Protein AF-W5Z4Q9-F1 (afdb_monomer_lite)

Foldseek 3Di:
DDPPPCDPVLVQQLAFQKKKWKAALVQLVVLVVVQVVCQPPFKDKAFTAIFGATPPDGDTAGWIWIDGNQWIWIFGDDQSVPDTRIDDTDGSVVVVVVCVPPHRIDMDMDHPDVVSVVVVVVVVPPDPDPD

pLDDT: mean 77.0, std 16.02, range [27.11, 91.81]

Organism: NCBI:txid1420917

Radius of gyration: 16.54 Å; chains: 1; bounding box: 31×56×44 Å

Structure (mmCIF, N/CA/C/O backbone):
data_AF-W5Z4Q9-F1
#
_entry.id   AF-W5Z4Q9-F1
#
loop_
_atom_site.group_PDB
_atom_site.id
_atom_site.type_symbol
_atom_site.label_atom_id
_atom_site.label_alt_id
_atom_site.label_comp_id
_atom_site.label_asym_id
_atom_site.label_entity_id
_atom_site.label_seq_id
_atom_site.pdbx_PDB_ins_code
_atom_site.Cartn_x
_atom_site.Cartn_y
_atom_site.Cartn_z
_atom_site.occupancy
_atom_site.B_iso_or_equiv
_atom_site.auth_seq_id
_atom_site.auth_comp_id
_atom_site.auth_asym_id
_atom_site.auth_atom_id
_atom_site.pdbx_PDB_model_num
ATOM 1 N N . MET A 1 1 ? 19.027 15.301 -29.721 1.00 27.91 1 MET A N 1
ATOM 2 C CA . MET A 1 1 ? 17.732 14.866 -29.158 1.00 27.91 1 MET A CA 1
ATOM 3 C C . MET A 1 1 ? 17.892 13.414 -28.726 1.00 27.91 1 MET A C 1
ATOM 5 O O . MET A 1 1 ? 17.773 12.526 -29.556 1.00 27.91 1 MET A O 1
ATOM 9 N N . ASN A 1 2 ? 18.290 13.173 -27.474 1.00 27.11 2 ASN A N 1
ATOM 10 C CA . ASN A 1 2 ? 18.526 11.814 -26.981 1.00 27.11 2 ASN A CA 1
ATOM 11 C C . ASN A 1 2 ? 17.186 11.210 -26.562 1.00 27.11 2 ASN A C 1
ATOM 13 O O . ASN A 1 2 ? 16.666 11.519 -25.491 1.00 27.11 2 ASN A O 1
ATOM 17 N N . LEU A 1 3 ? 16.614 10.372 -27.427 1.00 32.41 3 LEU A N 1
ATOM 18 C CA . LEU A 1 3 ? 15.558 9.443 -27.044 1.00 32.41 3 LEU A CA 1
ATOM 19 C C . LEU A 1 3 ? 16.185 8.408 -26.108 1.00 32.41 3 LEU A C 1
ATOM 21 O O . LEU A 1 3 ? 16.717 7.393 -26.547 1.00 32.41 3 LEU A O 1
ATOM 25 N N . ILE A 1 4 ? 16.157 8.692 -24.806 1.00 37.34 4 ILE A N 1
ATOM 26 C CA . ILE A 1 4 ? 16.410 7.677 -23.786 1.00 37.34 4 ILE A CA 1
ATOM 27 C C . ILE A 1 4 ? 15.224 6.711 -23.864 1.00 37.34 4 ILE A C 1
ATOM 29 O O . ILE A 1 4 ? 14.171 6.943 -23.265 1.00 37.34 4 ILE A O 1
ATOM 33 N N . LEU A 1 5 ? 15.368 5.656 -24.669 1.00 37.09 5 LEU A N 1
ATOM 34 C CA . LEU A 1 5 ? 14.528 4.474 -24.556 1.00 37.09 5 LEU A CA 1
ATOM 35 C C . LEU A 1 5 ? 14.740 3.936 -23.143 1.00 37.09 5 LEU A C 1
ATOM 37 O O . LEU A 1 5 ? 15.839 3.504 -22.802 1.00 37.09 5 LEU A O 1
ATOM 41 N N . LEU A 1 6 ? 13.694 3.997 -22.320 1.00 42.44 6 LEU A N 1
ATOM 42 C CA . LEU A 1 6 ? 13.675 3.293 -21.042 1.00 42.44 6 LEU A CA 1
ATOM 43 C C . LEU A 1 6 ? 14.028 1.843 -21.336 1.00 42.44 6 LEU A C 1
ATOM 45 O O 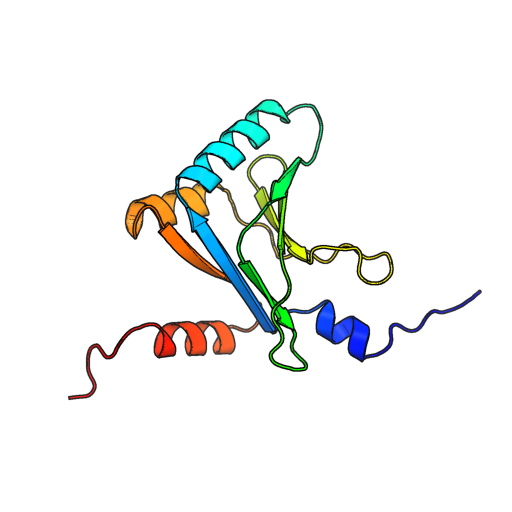. LEU A 1 6 ? 13.348 1.194 -22.138 1.00 42.44 6 LEU A O 1
ATOM 49 N N . THR A 1 7 ? 15.101 1.347 -20.729 1.00 47.97 7 THR A N 1
ATOM 50 C CA . THR A 1 7 ? 15.419 -0.063 -20.889 1.00 47.97 7 THR A CA 1
ATOM 51 C C . THR A 1 7 ? 14.268 -0.864 -20.284 1.00 47.97 7 THR A C 1
ATOM 53 O O . THR A 1 7 ? 13.659 -0.447 -19.300 1.00 47.97 7 THR A O 1
ATOM 56 N N . ILE A 1 8 ? 13.909 -1.996 -20.890 1.00 50.72 8 ILE A N 1
ATOM 57 C CA . ILE A 1 8 ? 12.757 -2.820 -20.473 1.00 50.72 8 ILE A CA 1
ATOM 58 C C . ILE A 1 8 ? 12.803 -3.124 -18.958 1.00 50.72 8 ILE A C 1
ATOM 60 O O . ILE A 1 8 ? 11.773 -3.077 -18.291 1.00 50.72 8 ILE A O 1
ATOM 64 N N . LYS A 1 9 ? 14.010 -3.267 -18.392 1.00 50.94 9 LYS A N 1
ATOM 65 C CA . LYS A 1 9 ? 14.249 -3.415 -16.948 1.00 50.94 9 LYS A CA 1
ATOM 66 C C . LYS A 1 9 ? 13.746 -2.228 -16.112 1.00 50.94 9 LYS A C 1
ATOM 68 O O . LYS A 1 9 ? 13.130 -2.443 -15.075 1.00 50.94 9 LYS A O 1
ATOM 73 N N . ASP A 1 10 ? 13.950 -0.990 -16.559 1.00 53.53 10 ASP A N 1
ATOM 74 C CA . ASP A 1 10 ? 13.501 0.216 -15.844 1.00 53.53 10 ASP A CA 1
ATOM 75 C C . ASP A 1 10 ? 11.966 0.317 -15.796 1.00 53.53 10 ASP A C 1
ATOM 77 O O . ASP A 1 10 ? 11.387 0.781 -14.810 1.00 53.53 10 ASP A O 1
ATOM 81 N N . CYS A 1 11 ? 11.290 -0.150 -16.852 1.00 56.56 11 CYS A N 1
ATOM 82 C CA . CYS A 1 11 ? 9.829 -0.220 -16.908 1.00 56.56 11 CYS A CA 1
ATOM 83 C C . CYS A 1 11 ? 9.251 -1.258 -15.936 1.00 56.56 11 CYS A C 1
ATOM 85 O O . CYS A 1 11 ? 8.182 -1.021 -15.366 1.00 56.56 11 CYS A O 1
ATOM 87 N N . ASP A 1 12 ? 9.952 -2.373 -15.728 1.00 61.91 12 ASP A N 1
ATOM 88 C CA . ASP A 1 12 ? 9.500 -3.464 -14.862 1.00 61.91 12 ASP A CA 1
ATOM 89 C C . ASP A 1 12 ? 9.698 -3.162 -13.369 1.00 61.91 12 ASP A C 1
ATOM 91 O O . ASP A 1 12 ? 8.869 -3.562 -12.549 1.00 61.91 12 ASP A O 1
ATOM 95 N N . PHE A 1 13 ? 10.718 -2.374 -13.000 1.00 64.88 13 PHE A N 1
ATOM 96 C CA . PHE A 1 13 ? 10.835 -1.825 -11.640 1.00 64.88 13 PHE A CA 1
ATOM 97 C C . PHE A 1 13 ? 9.767 -0.764 -11.352 1.00 64.88 13 PHE A C 1
ATOM 99 O O . PHE A 1 13 ? 9.193 -0.729 -10.261 1.00 64.88 13 PHE A O 1
ATOM 106 N N . ALA A 1 14 ? 9.452 0.076 -12.342 1.00 67.00 14 ALA A N 1
ATOM 107 C CA . ALA A 1 14 ? 8.435 1.118 -12.223 1.00 67.00 14 ALA A CA 1
ATOM 108 C C . ALA A 1 14 ? 6.993 0.576 -12.167 1.00 67.00 14 ALA A C 1
ATOM 110 O O . ALA A 1 14 ? 6.059 1.319 -11.862 1.00 67.00 14 ALA A O 1
ATOM 111 N N . ARG A 1 15 ? 6.769 -0.704 -12.471 1.00 74.69 15 ARG A N 1
ATOM 112 C CA . ARG A 1 15 ? 5.445 -1.333 -12.419 1.00 74.69 15 ARG A CA 1
ATOM 113 C C . ARG A 1 15 ? 5.484 -2.477 -11.413 1.00 74.69 15 ARG A C 1
ATOM 115 O O . ARG A 1 15 ? 5.967 -3.555 -11.752 1.00 74.69 15 ARG A O 1
ATOM 122 N N . PRO A 1 16 ? 4.976 -2.272 -10.187 1.00 79.12 16 PRO A N 1
ATOM 123 C CA . PRO A 1 16 ? 5.006 -3.329 -9.198 1.00 79.12 16 PRO A CA 1
ATOM 124 C C . PRO A 1 16 ? 4.092 -4.463 -9.659 1.00 79.12 16 PRO A C 1
ATOM 126 O O . PRO A 1 16 ? 3.013 -4.218 -10.209 1.00 79.12 16 PRO A O 1
ATOM 129 N N . LEU A 1 17 ? 4.507 -5.697 -9.395 1.00 85.50 17 LEU A N 1
ATOM 130 C CA . LEU A 1 17 ? 3.598 -6.833 -9.375 1.00 85.50 17 LEU A CA 1
ATOM 131 C C . LEU A 1 17 ? 2.625 -6.680 -8.205 1.00 85.50 17 LEU A C 1
ATOM 133 O O . LEU A 1 17 ? 1.422 -6.820 -8.394 1.00 85.50 17 LEU A O 1
ATOM 137 N N . TRP A 1 18 ? 3.128 -6.302 -7.028 1.00 89.38 18 TRP A N 1
ATOM 138 C CA . TRP A 1 18 ? 2.322 -5.824 -5.907 1.00 89.38 18 TRP A CA 1
ATOM 139 C C . TRP A 1 18 ? 3.129 -4.902 -4.987 1.00 89.38 18 TRP A C 1
ATOM 141 O O . TRP A 1 18 ? 4.351 -4.787 -5.075 1.00 89.38 18 TRP A O 1
ATOM 151 N N . VAL A 1 19 ? 2.424 -4.228 -4.092 1.00 89.00 19 VAL A N 1
ATOM 152 C CA . VAL A 1 19 ? 2.966 -3.387 -3.032 1.00 89.00 19 VAL A CA 1
ATOM 153 C C . VAL A 1 19 ? 2.376 -3.883 -1.721 1.00 89.00 19 VAL A C 1
ATOM 155 O O . VAL A 1 19 ? 1.168 -4.080 -1.627 1.00 89.00 19 VAL A O 1
ATOM 158 N N . GLU A 1 20 ? 3.233 -4.104 -0.737 1.00 90.75 20 GLU A N 1
ATOM 159 C CA . GLU A 1 20 ? 2.873 -4.467 0.631 1.00 90.75 20 GLU A CA 1
ATOM 160 C C . GLU A 1 20 ? 3.148 -3.254 1.520 1.00 90.75 20 GLU A C 1
ATOM 162 O O . GLU A 1 20 ? 4.253 -2.713 1.486 1.00 90.75 20 GLU A O 1
ATOM 167 N N . VAL A 1 21 ? 2.169 -2.800 2.301 1.00 89.38 21 VAL A N 1
ATOM 168 C CA . VAL A 1 21 ? 2.343 -1.665 3.214 1.00 89.38 21 VAL A CA 1
ATOM 169 C C . VAL A 1 21 ? 1.801 -2.014 4.584 1.00 89.38 21 VAL A C 1
ATOM 171 O O . VAL A 1 21 ? 0.655 -2.430 4.715 1.00 89.38 21 VAL A O 1
ATOM 174 N N . TYR A 1 22 ? 2.618 -1.795 5.604 1.00 88.81 22 TYR A N 1
ATOM 175 C CA . TYR A 1 22 ? 2.223 -1.933 6.990 1.00 88.81 22 TYR A CA 1
ATOM 176 C C . TYR A 1 22 ? 1.639 -0.614 7.498 1.00 88.81 22 TYR A C 1
ATOM 178 O O . TYR A 1 22 ? 2.301 0.427 7.498 1.00 88.81 22 TYR A O 1
ATOM 186 N N . ILE A 1 23 ? 0.377 -0.667 7.901 1.00 87.38 23 ILE A N 1
ATOM 187 C CA . ILE A 1 23 ? -0.422 0.457 8.361 1.00 87.38 23 ILE A CA 1
ATOM 188 C C . ILE A 1 23 ? -0.664 0.265 9.853 1.00 87.38 23 ILE A C 1
ATOM 190 O O . ILE A 1 23 ? -1.460 -0.576 10.261 1.00 87.38 23 ILE A O 1
ATOM 194 N N . THR A 1 24 ? 0.034 1.054 10.664 1.00 90.31 24 THR A N 1
ATOM 195 C CA . THR A 1 24 ? -0.230 1.133 12.101 1.00 90.31 24 THR A CA 1
ATOM 196 C C . THR A 1 24 ? -1.167 2.289 12.410 1.00 90.31 24 THR A C 1
ATOM 198 O O . THR A 1 24 ? -1.191 3.306 11.708 1.00 90.31 24 THR A O 1
ATOM 201 N N . GLU A 1 25 ? -1.879 2.193 13.527 1.00 90.31 25 GLU A N 1
ATOM 202 C CA . GLU A 1 25 ? -2.672 3.299 14.060 1.00 90.31 25 GLU A CA 1
ATOM 203 C C . GLU A 1 25 ? -1.813 4.552 14.297 1.00 90.31 25 GLU A C 1
ATOM 205 O O . GLU A 1 25 ? -2.207 5.663 13.935 1.00 90.31 25 GLU A O 1
ATOM 210 N N . SER A 1 26 ? -0.605 4.379 14.844 1.00 90.69 26 SER A N 1
ATOM 211 C CA . SER A 1 26 ? 0.334 5.483 15.070 1.00 90.69 26 SER A CA 1
ATOM 212 C C . SER A 1 26 ? 0.713 6.187 13.767 1.00 90.69 26 SER A C 1
ATOM 214 O O . SER A 1 26 ? 0.709 7.419 13.704 1.00 90.69 26 SER A O 1
ATOM 216 N N . TRP A 1 27 ? 0.972 5.419 12.706 1.00 91.81 27 TRP A N 1
ATOM 217 C CA . TRP A 1 27 ? 1.286 5.947 11.387 1.00 91.81 27 TRP A CA 1
ATOM 218 C C . TRP A 1 27 ? 0.091 6.682 10.774 1.00 91.81 27 TRP A C 1
ATOM 220 O O . TRP A 1 27 ? 0.257 7.782 10.241 1.00 91.81 27 TRP A O 1
ATOM 230 N N . LEU A 1 28 ? -1.120 6.127 10.888 1.00 91.44 28 LEU A N 1
ATOM 231 C CA . LEU A 1 28 ? -2.344 6.768 10.402 1.00 91.44 28 LEU A CA 1
ATOM 232 C C . LEU A 1 28 ? -2.621 8.085 11.119 1.00 91.44 28 LEU A C 1
ATOM 234 O O . LEU A 1 28 ? -2.911 9.087 10.466 1.00 91.44 28 LEU A O 1
ATOM 238 N N . ASN A 1 29 ? -2.520 8.108 12.447 1.00 91.69 29 ASN A N 1
ATOM 239 C CA . ASN A 1 29 ? -2.755 9.311 13.242 1.00 91.69 29 ASN A CA 1
ATOM 240 C C . ASN A 1 29 ? -1.725 10.399 12.924 1.00 91.69 29 ASN A C 1
ATOM 242 O O . ASN A 1 29 ? -2.101 11.548 12.684 1.00 91.69 29 ASN A O 1
ATOM 246 N N . HIS A 1 30 ? -0.448 10.025 12.814 1.00 91.62 30 HIS A N 1
ATOM 247 C CA . HIS A 1 30 ? 0.610 10.938 12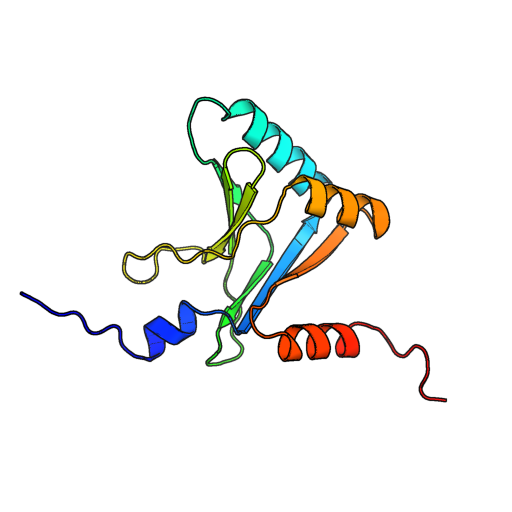.392 1.00 91.62 30 HIS A CA 1
ATOM 248 C C . HIS A 1 30 ? 0.365 11.493 10.979 1.00 91.62 30 HIS A C 1
ATOM 250 O O . HIS A 1 30 ? 0.425 12.703 10.756 1.00 91.62 30 HIS A O 1
ATOM 256 N N . THR A 1 31 ? 0.011 10.623 10.031 1.00 91.38 31 THR A N 1
ATOM 257 C CA . THR A 1 31 ? -0.246 10.998 8.635 1.00 91.38 31 THR A CA 1
ATOM 258 C C . THR A 1 31 ? -1.452 11.930 8.510 1.00 91.38 31 THR A C 1
ATOM 260 O O . THR A 1 31 ? -1.352 12.965 7.852 1.00 91.38 31 THR A O 1
ATOM 263 N N . LYS A 1 32 ? -2.569 11.626 9.188 1.00 90.81 32 LYS A N 1
ATOM 264 C CA . LYS A 1 32 ? -3.767 12.486 9.236 1.00 90.81 32 LYS A CA 1
ATOM 265 C C . LYS A 1 32 ? -3.438 13.875 9.790 1.00 90.81 32 LYS A C 1
ATOM 267 O O . LYS A 1 32 ? -3.840 14.872 9.191 1.00 90.81 32 LYS A O 1
ATOM 272 N N . HIS A 1 33 ? -2.678 13.942 10.886 1.00 90.12 33 HIS A N 1
ATOM 273 C CA . HIS A 1 33 ? -2.248 15.208 11.480 1.00 90.12 33 HIS A CA 1
ATOM 274 C C . HIS A 1 33 ? -1.426 16.043 10.486 1.00 90.12 33 HIS A C 1
ATOM 276 O O . HIS A 1 33 ? -1.750 17.202 10.235 1.00 90.12 33 HIS A O 1
ATOM 282 N N . LEU A 1 34 ? -0.412 15.444 9.851 1.00 89.50 34 LEU A N 1
ATOM 283 C CA . LEU A 1 34 ? 0.413 16.134 8.854 1.00 89.50 34 LEU A CA 1
ATOM 284 C C . LEU A 1 34 ? -0.392 16.611 7.637 1.00 89.50 34 LEU A C 1
ATOM 286 O O . LEU A 1 34 ? -0.174 17.718 7.149 1.00 89.50 34 LEU A O 1
ATOM 290 N N . MET A 1 35 ? -1.335 15.799 7.154 1.00 88.06 35 MET A N 1
ATOM 291 C CA . MET A 1 35 ? -2.214 16.162 6.037 1.00 88.06 35 MET A CA 1
ATOM 292 C C . MET A 1 35 ? -3.105 17.362 6.376 1.00 88.06 35 MET A C 1
ATOM 294 O O . MET A 1 35 ? -3.296 18.232 5.527 1.00 88.06 35 MET A O 1
ATOM 298 N N . PHE A 1 36 ? -3.608 17.441 7.611 1.00 84.06 36 PHE A N 1
ATOM 299 C CA . PHE A 1 36 ? -4.386 18.586 8.084 1.00 84.06 36 PHE A CA 1
ATOM 300 C C . PHE A 1 36 ? -3.531 19.860 8.157 1.00 84.06 36 PHE A C 1
ATOM 302 O O . PHE A 1 36 ? -3.928 20.905 7.634 1.00 84.06 36 PHE A O 1
ATOM 309 N N . SER A 1 37 ? -2.324 19.763 8.725 1.00 80.62 37 SER A N 1
ATOM 310 C CA . SER A 1 37 ? -1.394 20.894 8.859 1.00 80.62 37 SER A CA 1
ATOM 311 C C . SER A 1 37 ? -0.876 21.423 7.517 1.00 80.62 37 SER A C 1
ATOM 313 O O . SER A 1 37 ? -0.566 22.603 7.401 1.00 80.62 37 SER A O 1
ATOM 315 N N . ALA A 1 38 ? -0.792 20.573 6.494 1.00 75.44 38 ALA A N 1
ATOM 316 C CA . ALA A 1 38 ? -0.283 20.937 5.172 1.00 75.44 38 ALA A CA 1
ATOM 317 C C . ALA A 1 38 ? -1.374 21.312 4.161 1.00 75.44 38 ALA A C 1
ATOM 319 O O . ALA A 1 38 ? -1.081 21.470 2.972 1.00 75.44 38 ALA A O 1
ATOM 320 N N . SER A 1 39 ? -2.620 21.466 4.614 1.00 64.31 39 SER A N 1
ATOM 321 C CA . SER A 1 39 ? -3.785 21.763 3.771 1.00 64.31 39 SER A CA 1
ATOM 322 C C . SER A 1 39 ? -3.620 23.022 2.898 1.00 64.31 39 SER A C 1
ATOM 324 O O . SER A 1 39 ? -4.258 23.114 1.850 1.00 64.31 39 SER A O 1
ATOM 326 N N . SER A 1 40 ? -2.702 23.931 3.250 1.00 62.16 40 SER A N 1
ATOM 327 C CA . SER A 1 40 ? -2.333 25.132 2.484 1.00 62.16 40 SER A CA 1
ATOM 328 C C . SER A 1 40 ? -1.047 25.019 1.638 1.00 62.16 40 SER A C 1
ATOM 330 O O . SER A 1 40 ? -0.795 25.902 0.822 1.00 62.16 40 SER A O 1
ATOM 332 N N . VAL A 1 41 ? -0.233 23.962 1.792 1.00 60.97 41 VAL A N 1
ATOM 333 C CA . VAL A 1 41 ? 1.168 23.903 1.296 1.00 60.97 41 VAL A CA 1
ATOM 334 C C . VAL A 1 41 ? 1.380 22.876 0.165 1.00 60.97 41 VAL A C 1
ATOM 336 O O . VAL A 1 41 ? 2.433 22.839 -0.469 1.00 60.97 41 VAL A O 1
ATOM 339 N N . GLY A 1 42 ? 0.374 22.059 -0.163 1.00 74.25 42 GLY A N 1
ATOM 340 C CA . GLY A 1 42 ? 0.438 21.102 -1.276 1.00 74.25 42 GLY A CA 1
ATOM 341 C C . GLY A 1 42 ? 0.490 19.641 -0.821 1.00 74.25 42 GLY A C 1
ATOM 342 O O . GLY A 1 42 ? -0.408 19.187 -0.119 1.00 74.25 42 GLY A O 1
ATOM 343 N N . SER A 1 43 ? 1.469 18.861 -1.299 1.00 80.19 43 SER A N 1
ATOM 344 C CA . SER A 1 43 ? 1.623 17.437 -0.941 1.00 80.19 43 SER A CA 1
ATOM 345 C C . SER A 1 43 ? 2.682 17.231 0.141 1.00 80.19 43 SER A C 1
ATOM 347 O O . SER A 1 43 ? 3.773 17.784 0.024 1.00 80.19 43 SER A O 1
ATOM 349 N N . VAL A 1 44 ? 2.411 16.359 1.110 1.00 88.06 44 VAL A N 1
ATOM 350 C CA . VAL A 1 44 ? 3.358 15.935 2.153 1.00 88.06 44 VAL A CA 1
ATOM 351 C C . VAL A 1 44 ? 3.894 14.550 1.835 1.00 88.06 44 VAL A C 1
ATOM 353 O O . VAL A 1 44 ? 3.179 13.708 1.296 1.00 88.06 44 VAL A O 1
ATOM 356 N N . THR A 1 45 ? 5.149 14.293 2.181 1.00 88.50 45 THR A N 1
ATOM 357 C CA . THR A 1 45 ? 5.732 12.953 2.117 1.00 88.50 45 THR A CA 1
ATOM 358 C C . THR A 1 45 ? 5.932 12.420 3.524 1.00 88.50 45 THR A C 1
ATOM 360 O O . THR A 1 45 ? 6.585 13.080 4.328 1.00 88.50 45 THR A O 1
ATOM 363 N N . VAL A 1 46 ? 5.392 11.239 3.804 1.00 89.44 46 VAL A N 1
ATOM 364 C CA . VAL A 1 46 ? 5.521 10.550 5.092 1.00 89.44 46 VAL A CA 1
ATOM 365 C C . VAL A 1 46 ? 6.273 9.245 4.856 1.00 89.44 46 VAL A C 1
ATOM 367 O O . VAL A 1 46 ? 6.064 8.574 3.842 1.00 89.44 46 VAL A O 1
ATOM 370 N N . GLU A 1 47 ? 7.179 8.883 5.758 1.00 88.31 47 GLU A N 1
ATOM 371 C CA . GLU A 1 47 ? 7.818 7.569 5.702 1.00 88.31 47 GLU A CA 1
ATOM 372 C C . GLU A 1 47 ? 6.756 6.477 5.855 1.00 88.31 47 GLU A C 1
ATOM 374 O O . GLU A 1 47 ? 5.858 6.611 6.677 1.00 88.31 47 GLU A O 1
ATOM 379 N N . ALA A 1 48 ? 6.826 5.419 5.049 1.00 87.62 48 ALA A N 1
ATOM 380 C CA . ALA A 1 48 ? 5.906 4.292 5.131 1.00 87.62 48 ALA A CA 1
ATOM 381 C C . ALA A 1 48 ? 6.709 2.998 5.219 1.00 87.62 48 ALA A C 1
ATOM 383 O O . ALA A 1 48 ? 7.660 2.792 4.462 1.00 87.62 48 ALA A O 1
ATOM 384 N N . VAL A 1 49 ? 6.312 2.111 6.127 1.00 88.19 49 VAL A N 1
ATOM 385 C CA . VAL A 1 49 ? 6.923 0.789 6.237 1.00 88.19 49 VAL A CA 1
ATOM 386 C C . VAL A 1 49 ? 6.228 -0.129 5.244 1.00 88.19 49 VAL A C 1
ATOM 388 O O . VAL A 1 49 ? 5.024 -0.346 5.317 1.00 88.19 49 VAL A O 1
ATOM 391 N N . GLY A 1 50 ? 6.977 -0.657 4.286 1.00 87.25 50 GLY A N 1
ATOM 392 C CA . GLY A 1 50 ? 6.423 -1.535 3.268 1.00 87.25 50 GLY A CA 1
ATOM 393 C C . GLY A 1 50 ? 7.445 -1.922 2.214 1.00 87.25 50 GLY A C 1
ATOM 394 O O . GLY A 1 50 ? 8.604 -1.494 2.261 1.00 87.25 50 GLY A O 1
ATOM 395 N N . LYS A 1 51 ? 7.005 -2.750 1.271 1.00 89.50 51 LYS A N 1
ATOM 396 C CA . LYS A 1 51 ? 7.820 -3.304 0.198 1.00 89.50 51 LYS A CA 1
ATOM 397 C C . LYS A 1 51 ? 7.157 -3.100 -1.156 1.00 89.50 51 LYS A C 1
ATOM 399 O O . LYS A 1 51 ? 5.995 -3.444 -1.366 1.00 89.50 51 LYS A O 1
ATOM 404 N N . TRP A 1 52 ? 7.923 -2.570 -2.101 1.00 88.00 52 TRP A N 1
ATOM 405 C CA . TRP A 1 52 ? 7.587 -2.620 -3.522 1.00 88.00 52 TRP A CA 1
ATOM 406 C C . TRP A 1 52 ? 8.116 -3.917 -4.119 1.00 88.00 52 TRP A C 1
ATOM 408 O O . TRP A 1 52 ? 9.324 -4.150 -4.055 1.00 88.00 52 TRP A O 1
ATOM 418 N N . HIS A 1 53 ? 7.252 -4.728 -4.722 1.00 87.94 53 HIS A N 1
ATOM 419 C CA . HIS A 1 53 ? 7.657 -5.956 -5.398 1.00 87.94 53 HIS A CA 1
ATOM 420 C C . HIS A 1 53 ? 7.532 -5.759 -6.913 1.00 87.94 53 HIS A C 1
ATOM 422 O O . HIS A 1 53 ? 6.409 -5.633 -7.407 1.00 87.94 53 HIS A O 1
ATOM 428 N N . PRO A 1 54 ? 8.642 -5.681 -7.670 1.00 83.44 54 PRO A N 1
ATOM 429 C CA . PRO A 1 54 ? 8.604 -5.509 -9.117 1.00 83.44 54 PRO A CA 1
ATOM 430 C C . PRO A 1 54 ? 8.098 -6.784 -9.806 1.00 83.44 54 PRO A C 1
ATOM 432 O O . PRO A 1 54 ? 8.031 -7.855 -9.205 1.00 83.44 54 PRO A O 1
ATOM 435 N N . ARG A 1 55 ? 7.751 -6.675 -11.091 1.00 79.75 55 ARG A N 1
ATOM 436 C CA . ARG A 1 55 ? 7.363 -7.842 -11.908 1.00 79.75 55 ARG A CA 1
ATOM 437 C C . ARG A 1 55 ? 8.531 -8.769 -12.224 1.00 79.75 55 ARG A C 1
ATOM 439 O O . ARG A 1 55 ? 8.333 -9.969 -12.387 1.00 79.75 55 ARG A O 1
ATOM 446 N N . THR A 1 56 ? 9.737 -8.220 -12.299 1.00 74.50 56 THR A N 1
ATOM 447 C CA . THR A 1 56 ? 10.954 -8.965 -12.614 1.00 74.50 56 THR A CA 1
ATOM 448 C C . THR A 1 56 ? 11.801 -9.158 -11.363 1.00 74.50 56 THR A C 1
ATOM 450 O O . THR A 1 56 ? 12.399 -8.205 -10.864 1.00 74.50 56 THR A O 1
ATOM 453 N N . GLY A 1 57 ? 11.882 -10.403 -10.892 1.00 67.19 57 GLY A N 1
ATOM 454 C CA . GLY A 1 57 ? 12.629 -10.772 -9.689 1.00 67.19 57 GLY A CA 1
ATOM 455 C C . GLY A 1 57 ? 11.866 -10.476 -8.393 1.00 67.19 57 GLY A C 1
ATOM 456 O O . GLY A 1 57 ? 11.191 -9.461 -8.257 1.00 67.19 57 GLY A O 1
ATOM 457 N N . TYR A 1 58 ? 11.972 -11.370 -7.409 1.00 66.06 58 TYR A N 1
ATOM 458 C CA . TYR A 1 58 ? 11.363 -11.178 -6.089 1.00 66.06 58 TYR A CA 1
ATOM 459 C C . TYR A 1 58 ? 12.298 -10.366 -5.189 1.00 66.06 58 TYR A C 1
ATOM 461 O O . TYR A 1 58 ? 12.967 -10.901 -4.309 1.00 66.06 58 TYR A O 1
ATOM 469 N N . SER A 1 59 ? 12.371 -9.059 -5.427 1.00 72.00 59 SER A N 1
ATOM 470 C CA . SER A 1 59 ? 13.153 -8.129 -4.605 1.00 72.00 59 SER A CA 1
ATOM 471 C C . SER A 1 59 ? 12.238 -7.080 -3.983 1.00 72.00 59 SER A C 1
ATOM 473 O O . SER A 1 59 ? 11.365 -6.549 -4.658 1.00 72.00 59 SER A O 1
ATOM 475 N N . GLY A 1 60 ? 12.407 -6.802 -2.690 1.00 76.50 60 GLY A N 1
ATOM 476 C CA . GLY A 1 60 ? 11.617 -5.799 -1.975 1.00 76.50 60 GLY A CA 1
ATOM 477 C C . GLY A 1 60 ? 12.379 -4.485 -1.835 1.00 76.50 60 GLY A C 1
ATOM 478 O O . GLY A 1 60 ? 13.518 -4.486 -1.373 1.00 76.50 60 GLY A O 1
ATOM 479 N N . PHE A 1 61 ? 11.741 -3.367 -2.179 1.00 80.38 61 PHE A N 1
ATOM 480 C CA . PHE A 1 61 ? 12.298 -2.020 -1.990 1.00 80.38 61 PHE A CA 1
ATOM 481 C C . PHE A 1 61 ? 11.509 -1.225 -0.952 1.00 80.38 61 PHE A C 1
ATOM 483 O O . PHE A 1 61 ? 10.299 -1.403 -0.831 1.00 80.38 61 PHE A O 1
ATOM 490 N N . LYS A 1 62 ? 12.181 -0.308 -0.246 1.00 83.56 62 LYS A N 1
ATOM 491 C CA . LYS A 1 62 ? 11.531 0.600 0.711 1.00 83.56 62 LYS A CA 1
ATOM 492 C C . LYS A 1 62 ? 10.594 1.586 0.008 1.00 83.56 62 LYS A C 1
ATOM 494 O O . LYS A 1 62 ? 10.823 1.974 -1.141 1.00 83.56 62 LYS A O 1
ATOM 499 N N . LEU A 1 63 ? 9.566 2.019 0.734 1.00 87.38 63 LEU A N 1
ATOM 500 C CA . LEU A 1 63 ? 8.504 2.892 0.242 1.00 87.38 63 LEU A CA 1
ATOM 501 C C . LEU A 1 63 ? 8.438 4.218 1.004 1.00 87.38 63 LEU A C 1
ATOM 503 O O . LEU A 1 63 ? 8.952 4.357 2.110 1.00 87.38 63 LEU A O 1
ATOM 507 N N . GLN A 1 64 ? 7.747 5.187 0.413 1.00 89.94 64 GLN A N 1
ATOM 508 C CA . GLN A 1 64 ? 7.248 6.379 1.094 1.00 89.94 64 GLN A CA 1
ATOM 509 C C . GLN A 1 64 ? 5.796 6.622 0.709 1.00 89.94 64 GLN A C 1
ATOM 511 O O . GLN A 1 64 ? 5.391 6.340 -0.419 1.00 89.94 64 GLN A O 1
ATOM 516 N N . ALA A 1 65 ? 5.027 7.207 1.616 1.00 90.44 65 ALA A N 1
ATOM 517 C CA . ALA A 1 65 ? 3.711 7.728 1.309 1.00 90.44 65 ALA A CA 1
ATOM 518 C C . ALA A 1 65 ? 3.814 9.171 0.807 1.00 90.44 65 ALA A C 1
ATOM 520 O O . ALA A 1 65 ? 4.538 10.001 1.355 1.00 90.44 65 ALA A O 1
ATOM 521 N N . VAL A 1 66 ? 3.069 9.473 -0.247 1.00 90.44 66 VAL A N 1
ATOM 522 C CA . VAL A 1 66 ? 2.817 10.821 -0.741 1.00 90.44 66 VAL A CA 1
ATOM 523 C C . VAL A 1 66 ? 1.352 11.121 -0.491 1.00 90.44 66 VAL A C 1
ATOM 525 O O . VAL A 1 66 ? 0.467 10.465 -1.041 1.00 90.44 66 VAL A O 1
ATOM 528 N N . CYS A 1 67 ? 1.109 12.124 0.337 1.00 90.56 67 CYS A N 1
ATOM 529 C CA . CYS A 1 67 ? -0.205 12.486 0.823 1.00 90.56 67 CYS A CA 1
ATOM 530 C C . CYS A 1 67 ? -0.599 13.855 0.272 1.00 90.56 67 CYS A C 1
ATOM 532 O O . CYS A 1 67 ? 0.176 14.810 0.339 1.00 90.56 67 CYS A O 1
ATOM 534 N N . LYS A 1 68 ? -1.808 13.971 -0.275 1.00 88.94 68 LYS A N 1
ATOM 535 C CA . LYS A 1 68 ? -2.360 15.241 -0.757 1.00 88.94 68 LYS A CA 1
ATOM 536 C C . LYS A 1 68 ? -3.851 15.294 -0.457 1.00 88.94 68 LYS A C 1
ATOM 538 O O . LYS A 1 68 ? -4.593 14.400 -0.863 1.00 88.94 68 LYS A O 1
ATOM 543 N N . SER A 1 69 ? -4.290 16.350 0.223 1.00 86.44 69 SER A N 1
ATOM 544 C CA . SER A 1 69 ? -5.677 16.493 0.686 1.00 86.44 69 SER A CA 1
ATOM 545 C C . SER A 1 69 ? -6.093 15.292 1.548 1.00 86.44 69 SER A C 1
ATOM 547 O O . SER A 1 69 ? -5.561 15.147 2.637 1.00 86.44 69 SER A O 1
ATOM 549 N N . ASN A 1 70 ? -6.985 14.417 1.072 1.00 88.94 70 ASN A N 1
ATOM 550 C CA . ASN A 1 70 ? -7.412 13.177 1.736 1.00 88.94 70 ASN A CA 1
ATOM 551 C C . ASN A 1 70 ? -6.906 11.904 1.030 1.00 88.94 70 ASN A C 1
ATOM 553 O O . ASN A 1 70 ? -7.398 10.810 1.307 1.00 88.94 70 ASN A O 1
ATOM 557 N N . ARG A 1 71 ? -5.974 12.033 0.081 1.00 90.62 71 ARG A N 1
ATOM 558 C CA . ARG A 1 71 ? -5.469 10.924 -0.730 1.00 90.62 71 ARG A CA 1
ATOM 559 C C . ARG A 1 71 ? -4.048 10.552 -0.339 1.00 90.62 71 ARG A C 1
ATOM 561 O O . ARG A 1 71 ? -3.208 11.429 -0.134 1.00 90.62 71 ARG A O 1
ATOM 568 N N . VAL A 1 72 ? -3.790 9.252 -0.297 1.00 90.62 72 VAL A N 1
ATOM 569 C CA . VAL A 1 72 ? -2.481 8.645 -0.062 1.00 90.62 72 VAL A CA 1
ATOM 570 C C . VAL A 1 72 ? -2.093 7.830 -1.289 1.00 90.62 72 VAL A C 1
ATOM 572 O O . VAL A 1 72 ? -2.890 7.046 -1.803 1.00 90.62 72 VAL A O 1
ATOM 575 N N . ARG A 1 73 ? -0.853 8.000 -1.742 1.00 90.88 73 ARG A N 1
ATOM 576 C CA . ARG A 1 73 ? -0.191 7.144 -2.734 1.00 90.88 73 ARG A CA 1
ATOM 577 C C . ARG A 1 73 ? 1.117 6.638 -2.153 1.00 90.88 73 ARG A C 1
ATOM 579 O O . ARG A 1 73 ? 1.748 7.350 -1.382 1.00 90.88 73 ARG A O 1
ATOM 586 N N . PHE A 1 74 ? 1.581 5.475 -2.583 1.00 88.75 74 PHE A N 1
ATOM 587 C CA . PHE A 1 74 ? 2.902 4.973 -2.217 1.00 88.75 74 PHE A CA 1
ATOM 588 C C . PHE A 1 74 ? 3.864 5.122 -3.385 1.00 88.75 74 PHE A C 1
ATOM 590 O O . PHE A 1 74 ? 3.503 4.846 -4.528 1.00 88.75 74 PHE A O 1
ATOM 597 N N . ARG A 1 75 ? 5.086 5.563 -3.097 1.00 85.88 75 ARG A N 1
ATOM 598 C CA . ARG A 1 75 ? 6.190 5.635 -4.053 1.00 85.88 75 ARG A CA 1
ATOM 599 C C . ARG A 1 75 ? 7.361 4.787 -3.597 1.00 85.88 75 ARG A C 1
ATOM 601 O O . ARG A 1 75 ? 7.581 4.635 -2.397 1.00 85.88 75 ARG A O 1
ATOM 608 N N . LEU A 1 76 ? 8.141 4.313 -4.561 1.00 84.31 76 LEU A N 1
ATOM 609 C CA . LEU A 1 76 ? 9.487 3.807 -4.312 1.00 84.31 76 LEU A CA 1
ATOM 610 C C . LEU A 1 76 ? 10.351 4.892 -3.655 1.00 84.31 76 LEU A C 1
ATOM 612 O O . LEU A 1 76 ? 10.248 6.073 -3.999 1.00 84.31 76 LEU A O 1
ATOM 616 N N . PHE A 1 77 ? 11.187 4.492 -2.698 1.00 76.00 77 PHE A N 1
ATOM 617 C CA . PHE A 1 77 ? 12.204 5.374 -2.140 1.00 76.00 77 PHE A CA 1
ATOM 618 C C . PHE A 1 77 ? 13.315 5.593 -3.175 1.00 76.00 77 PHE A C 1
ATOM 620 O O . PHE A 1 77 ? 13.899 4.632 -3.673 1.00 76.00 77 PHE A O 1
ATOM 627 N N . GLY A 1 78 ? 13.625 6.856 -3.468 1.00 67.38 78 GLY A N 1
ATOM 628 C CA . GLY A 1 78 ? 14.567 7.228 -4.523 1.00 67.38 78 GLY A CA 1
ATOM 629 C C . GLY A 1 78 ? 13.879 7.493 -5.862 1.00 67.38 78 GLY A C 1
ATOM 630 O O . GLY A 1 78 ? 12.776 7.022 -6.136 1.00 67.38 78 GLY A O 1
ATOM 631 N N . ASP A 1 79 ? 14.522 8.319 -6.680 1.00 61.00 79 ASP A N 1
ATOM 632 C CA . ASP A 1 79 ? 14.033 8.638 -8.013 1.00 61.00 79 ASP A CA 1
ATOM 633 C C . ASP A 1 79 ? 14.559 7.594 -9.004 1.00 61.00 79 ASP A C 1
ATOM 635 O O . ASP A 1 79 ? 15.768 7.493 -9.216 1.00 61.00 79 ASP A O 1
ATOM 639 N N . VAL A 1 80 ? 13.673 6.788 -9.595 1.00 64.19 80 VAL A N 1
ATOM 640 C CA . VAL A 1 80 ? 14.079 5.837 -10.638 1.00 64.19 80 VAL A CA 1
ATOM 641 C C . VAL A 1 80 ? 14.189 6.623 -11.938 1.00 64.19 80 VAL A C 1
ATOM 643 O O . VAL A 1 80 ? 13.181 6.941 -12.571 1.00 64.19 80 VAL A O 1
ATOM 646 N N . ASN A 1 81 ? 15.417 6.963 -12.332 1.00 61.56 81 ASN A N 1
ATOM 647 C CA . ASN A 1 81 ? 15.721 7.650 -13.593 1.00 61.56 81 ASN A CA 1
ATOM 648 C C . ASN A 1 81 ? 14.951 8.976 -13.794 1.00 61.56 81 ASN A C 1
ATOM 650 O O . ASN A 1 81 ? 14.516 9.283 -14.907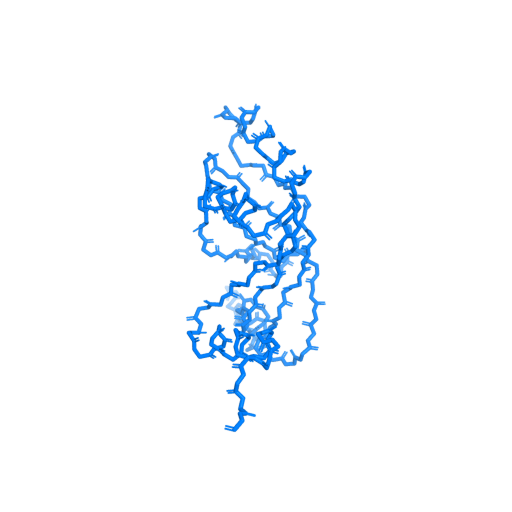 1.00 61.56 81 ASN A O 1
ATOM 654 N N . GLY A 1 82 ? 14.747 9.760 -12.730 1.00 61.81 82 GLY A N 1
ATOM 655 C CA . GLY A 1 82 ? 14.046 11.052 -12.810 1.00 61.81 82 GLY A CA 1
ATOM 656 C C . GLY A 1 82 ? 12.514 10.950 -12.862 1.00 61.81 82 GLY A C 1
ATOM 657 O O . GLY A 1 82 ? 11.837 11.942 -13.150 1.00 61.81 82 GLY A O 1
ATOM 658 N N . ARG A 1 83 ? 11.944 9.752 -12.659 1.00 63.34 83 ARG A N 1
ATOM 659 C CA . ARG A 1 83 ? 10.501 9.501 -12.650 1.00 63.34 83 ARG A CA 1
ATOM 660 C C . ARG A 1 83 ? 10.004 9.084 -11.270 1.00 63.34 83 ARG A C 1
ATOM 662 O O . ARG A 1 83 ? 10.293 8.002 -10.761 1.00 63.34 83 ARG A O 1
ATOM 669 N N . ARG A 1 84 ? 9.076 9.885 -10.737 1.00 70.69 84 ARG A N 1
ATOM 670 C CA . ARG A 1 84 ? 8.285 9.517 -9.556 1.00 70.69 84 ARG A CA 1
ATOM 671 C C . ARG A 1 84 ? 7.246 8.463 -9.919 1.00 70.69 84 ARG A C 1
ATOM 673 O O . ARG A 1 84 ? 6.245 8.760 -10.570 1.00 70.69 84 ARG A O 1
ATOM 680 N N . VAL A 1 85 ? 7.469 7.245 -9.448 1.00 76.62 85 VAL A N 1
ATOM 681 C CA . VAL A 1 85 ? 6.535 6.130 -9.591 1.00 76.62 85 VAL A CA 1
ATOM 682 C C . VAL A 1 85 ? 5.622 6.077 -8.369 1.00 76.62 85 VAL A C 1
ATOM 684 O O . VAL A 1 85 ? 6.106 6.088 -7.241 1.00 76.62 85 VAL A O 1
ATOM 687 N N . LEU A 1 86 ? 4.306 6.047 -8.591 1.00 83.56 86 LEU A N 1
ATOM 688 C CA . LEU A 1 86 ? 3.282 6.121 -7.545 1.00 83.56 86 LEU A CA 1
ATOM 689 C C . LEU A 1 86 ? 2.201 5.056 -7.764 1.00 83.56 86 LEU A C 1
ATOM 691 O O . LEU A 1 86 ? 1.841 4.756 -8.906 1.00 83.56 86 LEU A O 1
ATOM 695 N N . THR A 1 87 ? 1.634 4.531 -6.680 1.00 85.31 87 THR A N 1
ATOM 696 C CA . THR A 1 87 ? 0.372 3.776 -6.728 1.00 85.31 87 THR A CA 1
ATOM 697 C C . THR A 1 87 ? -0.806 4.687 -7.081 1.00 85.31 87 THR A C 1
ATOM 699 O O . THR A 1 87 ? -0.697 5.917 -7.076 1.00 85.31 87 THR A O 1
ATOM 702 N N . SER A 1 88 ? -1.962 4.079 -7.356 1.00 83.62 88 SER A N 1
ATOM 703 C CA . SER A 1 88 ? -3.236 4.801 -7.386 1.00 83.62 88 SER A CA 1
ATOM 704 C C . SER A 1 88 ? -3.559 5.427 -6.024 1.00 83.62 88 SER A C 1
ATOM 706 O O . SER A 1 88 ? -3.030 5.004 -4.993 1.00 83.62 88 SER A O 1
ATOM 708 N N . ASP A 1 89 ? -4.435 6.432 -6.043 1.00 86.94 89 ASP A N 1
ATOM 709 C CA . ASP A 1 89 ? -4.937 7.102 -4.844 1.00 86.94 89 ASP A CA 1
ATOM 710 C C . ASP A 1 89 ? -5.780 6.177 -3.970 1.00 86.94 89 ASP A C 1
ATOM 712 O O . ASP A 1 89 ? -6.707 5.526 -4.452 1.00 86.94 89 ASP A O 1
ATOM 716 N N . ILE A 1 90 ? -5.525 6.225 -2.666 1.00 87.94 90 ILE A N 1
ATOM 717 C CA . ILE A 1 90 ? -6.363 5.622 -1.633 1.00 87.94 90 ILE A CA 1
ATOM 718 C C . ILE A 1 90 ? -6.868 6.746 -0.728 1.00 87.94 90 ILE A C 1
ATOM 720 O O . ILE A 1 90 ? -6.104 7.634 -0.350 1.00 87.94 90 ILE A O 1
ATOM 724 N N . ASP A 1 91 ? -8.165 6.759 -0.413 1.00 90.00 91 ASP A N 1
ATOM 725 C CA . ASP A 1 91 ? -8.694 7.698 0.581 1.00 90.00 91 ASP A CA 1
ATOM 726 C C . ASP A 1 91 ? -8.173 7.302 1.970 1.00 90.00 91 ASP A C 1
ATOM 728 O O . ASP A 1 91 ? -8.296 6.146 2.376 1.00 90.00 91 ASP A O 1
ATOM 732 N N . ILE A 1 92 ? -7.599 8.252 2.711 1.00 90.12 92 ILE A N 1
ATOM 733 C CA . ILE A 1 92 ? -7.080 8.003 4.063 1.00 90.12 92 ILE A CA 1
ATOM 734 C C . ILE A 1 92 ? -8.169 7.453 4.998 1.00 90.12 92 ILE A C 1
ATOM 736 O O . ILE A 1 92 ? -7.870 6.644 5.871 1.00 90.12 92 ILE A O 1
ATOM 740 N N . ARG A 1 93 ? -9.443 7.809 4.776 1.00 90.12 93 ARG A N 1
ATOM 741 C CA . ARG A 1 93 ? -10.583 7.277 5.541 1.00 90.12 93 ARG A CA 1
ATOM 742 C C . ARG A 1 93 ? -10.798 5.789 5.295 1.00 90.12 93 ARG A C 1
ATOM 744 O O . ARG A 1 93 ? -11.222 5.087 6.202 1.00 90.12 93 ARG A O 1
ATOM 751 N N . THR A 1 94 ? -10.489 5.295 4.096 1.00 89.06 94 THR A N 1
ATOM 752 C CA . THR A 1 94 ? -10.543 3.858 3.800 1.00 89.06 94 THR A CA 1
ATOM 753 C C . THR A 1 94 ? -9.479 3.108 4.595 1.00 89.06 94 THR A C 1
ATOM 755 O O . THR A 1 94 ? -9.775 2.061 5.160 1.00 89.06 94 THR A O 1
ATOM 758 N N . LEU A 1 95 ? -8.262 3.655 4.692 1.00 87.56 95 LEU A N 1
ATOM 759 C CA . LEU A 1 95 ? -7.205 3.059 5.517 1.00 87.56 95 LEU A CA 1
ATOM 760 C C . LEU A 1 95 ? -7.567 3.093 7.010 1.00 87.56 95 LEU A C 1
ATOM 762 O O . LEU A 1 95 ? -7.349 2.111 7.711 1.00 87.56 95 LEU A O 1
ATOM 766 N N . ASP A 1 96 ? -8.177 4.186 7.473 1.00 87.69 96 ASP A N 1
ATOM 767 C CA . ASP A 1 96 ? -8.657 4.338 8.852 1.00 87.69 96 ASP A CA 1
ATOM 768 C C . ASP A 1 96 ? -9.744 3.308 9.203 1.00 87.69 96 ASP A C 1
ATOM 770 O O . ASP A 1 96 ? -9.651 2.628 10.222 1.00 87.69 96 ASP A O 1
ATOM 774 N N . GLN A 1 97 ? -10.727 3.118 8.318 1.00 87.19 97 GLN A N 1
ATOM 775 C CA . GLN A 1 97 ? -11.780 2.110 8.479 1.00 87.19 97 GLN A CA 1
ATOM 776 C C . GLN A 1 97 ? -11.229 0.680 8.504 1.00 87.19 97 GLN A C 1
ATOM 778 O O . GLN A 1 97 ? -11.699 -0.142 9.289 1.00 87.19 97 GLN A O 1
ATOM 783 N N . LEU A 1 98 ? -10.244 0.369 7.653 1.00 81.75 98 LEU A N 1
ATOM 784 C CA . LEU A 1 98 ? -9.594 -0.944 7.645 1.00 81.75 98 LEU A CA 1
ATOM 785 C C . LEU A 1 98 ? -8.863 -1.204 8.967 1.00 81.75 98 LEU A C 1
ATOM 787 O O . LEU A 1 98 ? -9.072 -2.251 9.575 1.00 81.75 98 LEU A O 1
ATOM 791 N N . ASN A 1 99 ? -8.089 -0.229 9.443 1.00 83.44 99 ASN A N 1
ATOM 792 C CA . ASN A 1 99 ? -7.360 -0.322 10.706 1.00 83.44 99 ASN A CA 1
ATOM 793 C C . ASN A 1 99 ? -8.308 -0.448 11.916 1.00 83.44 99 ASN A C 1
ATOM 795 O O . ASN A 1 99 ? -8.075 -1.242 12.818 1.00 83.44 99 ASN A O 1
ATOM 799 N N . GLN A 1 100 ? -9.438 0.265 11.924 1.00 83.44 100 GLN A N 1
ATOM 800 C CA . GLN A 1 100 ? -10.450 0.113 1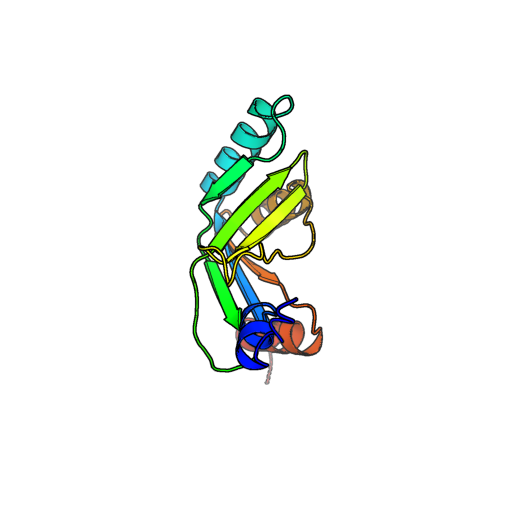2.980 1.00 83.4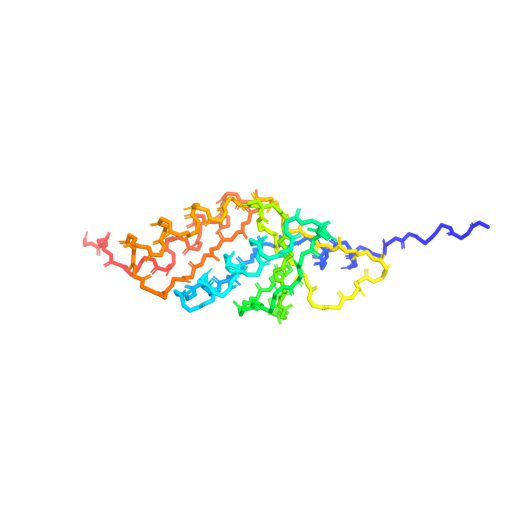4 100 GLN A CA 1
ATOM 801 C C . GLN A 1 100 ? -11.129 -1.263 12.965 1.00 83.44 100 GLN A C 1
ATOM 803 O O . GLN A 1 100 ? -11.491 -1.784 14.017 1.00 83.44 100 GLN A O 1
ATOM 808 N N . ARG A 1 101 ? -11.336 -1.845 11.778 1.00 81.62 101 ARG A N 1
ATOM 809 C CA . ARG A 1 101 ? -12.088 -3.094 11.617 1.00 81.62 101 ARG A CA 1
ATOM 810 C C . ARG A 1 101 ? -11.267 -4.346 11.913 1.00 81.62 101 ARG A C 1
ATOM 812 O O . ARG A 1 101 ? -11.837 -5.311 12.417 1.00 81.62 101 ARG A O 1
ATOM 819 N N . TYR A 1 102 ? -9.989 -4.358 11.546 1.00 72.44 102 TYR A N 1
ATOM 820 C CA . TYR A 1 102 ? -9.163 -5.570 11.583 1.00 72.44 102 TYR A CA 1
ATOM 821 C C . TYR A 1 102 ? -8.074 -5.542 12.673 1.00 72.44 102 TYR A C 1
ATOM 823 O O . TYR A 1 102 ? -7.659 -6.603 13.133 1.00 72.44 102 TYR A O 1
ATOM 831 N N . GLY A 1 103 ? -7.744 -4.360 13.208 1.00 68.00 103 GLY A N 1
ATOM 832 C CA . GLY A 1 103 ? -6.803 -4.180 14.314 1.00 68.00 103 GLY A CA 1
ATOM 833 C C . GLY A 1 103 ? -5.845 -3.018 14.052 1.00 68.00 103 GLY A C 1
ATOM 834 O O . GLY A 1 103 ? -5.633 -2.625 12.913 1.00 68.00 103 GLY A O 1
ATOM 835 N N . ALA A 1 104 ? -5.226 -2.468 15.101 1.00 69.00 104 ALA A N 1
ATOM 836 C CA . ALA A 1 104 ? -4.366 -1.276 15.023 1.00 69.00 104 ALA A CA 1
ATOM 837 C C . ALA A 1 104 ? -3.066 -1.440 14.196 1.00 69.00 104 ALA A C 1
ATOM 839 O O . ALA A 1 104 ? -2.224 -0.541 14.212 1.00 69.00 104 ALA A O 1
ATOM 840 N N . ASN A 1 105 ? -2.878 -2.587 13.539 1.00 77.81 105 ASN A N 1
ATOM 841 C CA . ASN A 1 105 ? -1.668 -3.025 12.856 1.00 77.81 105 ASN A CA 1
ATOM 842 C C . ASN A 1 105 ? -2.044 -3.936 11.677 1.00 77.81 105 ASN A C 1
ATOM 844 O O . ASN A 1 105 ? -2.067 -5.158 11.815 1.00 77.81 105 ASN A O 1
ATOM 848 N N . GLU A 1 106 ? -2.320 -3.345 10.519 1.00 79.12 106 GLU A N 1
ATOM 849 C CA . GLU A 1 106 ? -2.754 -4.079 9.329 1.00 79.12 106 GLU A CA 1
ATOM 850 C C . GLU A 1 106 ? -1.733 -4.029 8.202 1.00 79.12 106 GLU A C 1
ATOM 852 O O . GLU A 1 106 ? -1.016 -3.048 8.019 1.00 79.12 106 GLU A O 1
ATOM 857 N N . THR A 1 107 ? -1.693 -5.089 7.396 1.00 85.38 107 THR A N 1
ATOM 858 C CA . THR A 1 107 ? -0.917 -5.092 6.152 1.00 85.38 107 THR A CA 1
ATOM 859 C C . THR A 1 107 ? -1.860 -4.938 4.970 1.00 85.38 107 THR A C 1
ATOM 861 O O . THR A 1 107 ? -2.712 -5.786 4.714 1.00 85.38 107 THR A O 1
ATOM 864 N N . VAL A 1 108 ? -1.701 -3.845 4.230 1.00 85.25 108 VAL A N 1
ATOM 865 C CA . VAL A 1 108 ? -2.481 -3.547 3.031 1.00 85.25 108 VAL A CA 1
ATOM 866 C C . VAL A 1 108 ? -1.678 -3.937 1.800 1.00 85.25 108 VAL A C 1
ATOM 868 O O . VAL A 1 108 ? -0.533 -3.517 1.619 1.00 85.25 108 VAL A O 1
ATOM 871 N N . PHE A 1 109 ? -2.311 -4.710 0.922 1.00 87.56 109 PHE A N 1
ATOM 872 C CA . PHE A 1 109 ? -1.741 -5.113 -0.355 1.00 87.56 109 PHE A CA 1
ATOM 873 C C . PHE A 1 109 ? -2.377 -4.329 -1.498 1.00 87.56 109 PHE A C 1
ATOM 875 O O . PHE A 1 109 ? -3.595 -4.160 -1.562 1.00 87.56 109 PHE A O 1
ATOM 882 N N . TYR A 1 110 ? -1.549 -3.880 -2.432 1.00 86.19 110 TYR A N 1
ATOM 883 C CA . TYR A 1 110 ? -1.981 -3.210 -3.650 1.00 86.19 110 TYR A CA 1
ATOM 884 C C . TYR A 1 110 ? -1.380 -3.902 -4.869 1.00 86.19 110 TYR A C 1
ATOM 886 O O . TYR A 1 110 ? -0.174 -4.103 -4.953 1.00 86.19 110 TYR A O 1
ATOM 894 N N . SER A 1 111 ? -2.207 -4.215 -5.858 1.00 84.81 111 SER A N 1
ATOM 895 C CA . SER A 1 111 ? -1.766 -4.634 -7.186 1.00 84.81 111 SER A CA 1
ATOM 896 C C . SER A 1 111 ? -2.797 -4.192 -8.216 1.00 84.81 111 SER A C 1
ATOM 898 O O . SER A 1 111 ? -3.978 -4.046 -7.902 1.00 84.81 111 SER A O 1
ATOM 900 N N . LYS A 1 112 ? -2.346 -3.969 -9.452 1.00 82.06 112 LYS A N 1
ATOM 901 C CA . LYS A 1 112 ? -3.248 -3.774 -10.595 1.00 82.06 112 LYS A CA 1
ATOM 902 C C . LYS A 1 112 ? -3.760 -5.100 -11.1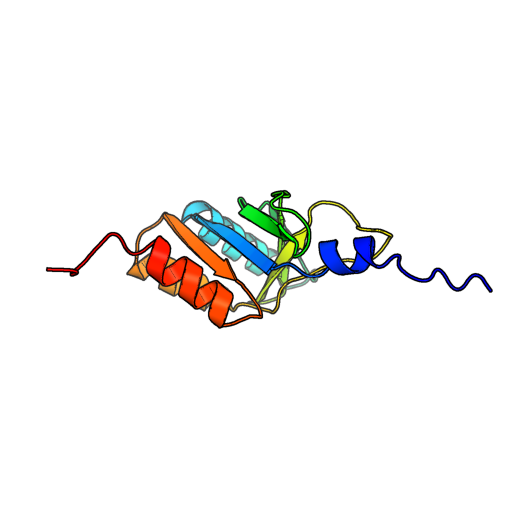64 1.00 82.06 112 LYS A C 1
ATOM 904 O O . LYS A 1 112 ? -4.751 -5.091 -11.885 1.00 82.06 112 LYS A O 1
ATOM 909 N N . ASP A 1 113 ? -3.105 -6.213 -10.840 1.00 84.44 113 ASP A N 1
ATOM 910 C CA . ASP A 1 113 ? -3.479 -7.542 -11.309 1.00 84.44 113 ASP A CA 1
ATOM 911 C C . ASP A 1 113 ? -4.328 -8.238 -10.239 1.00 84.44 113 ASP A C 1
ATOM 913 O O . ASP A 1 113 ? -3.827 -8.687 -9.208 1.00 84.44 113 ASP A O 1
ATOM 917 N N . VAL A 1 114 ? -5.634 -8.357 -10.488 1.00 83.75 114 VAL A N 1
ATOM 918 C CA . VAL A 1 114 ? -6.572 -9.048 -9.583 1.00 83.75 114 VAL A CA 1
ATOM 919 C C . VAL A 1 114 ? -6.113 -10.472 -9.223 1.00 83.75 114 VAL A C 1
ATOM 921 O O . VAL A 1 114 ? -6.175 -10.809 -8.040 1.00 83.75 114 VAL A O 1
ATOM 924 N N . PRO A 1 115 ? -5.579 -11.296 -10.153 1.00 88.12 115 PRO A N 1
ATOM 925 C CA . PRO A 1 115 ? -5.077 -12.628 -9.808 1.00 88.12 115 PRO A CA 1
ATOM 926 C C . PRO A 1 115 ? -3.958 -12.612 -8.761 1.00 88.12 115 PRO A C 1
ATOM 928 O O . PRO A 1 115 ? -3.884 -13.512 -7.929 1.00 88.12 115 PRO A O 1
ATOM 931 N N . VAL A 1 116 ? -3.115 -11.574 -8.761 1.00 85.25 116 VAL A N 1
ATOM 932 C CA . VAL A 1 116 ? -2.055 -11.404 -7.760 1.00 85.25 116 VAL A CA 1
ATOM 933 C C . VAL A 1 116 ? -2.663 -11.132 -6.387 1.00 85.25 116 VAL A C 1
ATOM 935 O O . VAL A 1 116 ? -2.280 -11.778 -5.416 1.00 85.25 116 VAL A O 1
ATOM 938 N N . LEU A 1 117 ? -3.650 -10.231 -6.299 1.00 83.88 117 LEU A N 1
ATOM 939 C CA . LEU A 1 117 ? -4.365 -9.977 -5.041 1.00 83.88 117 LEU A CA 1
ATOM 940 C C . LEU A 1 117 ? -5.091 -11.225 -4.535 1.00 83.88 117 LEU A C 1
ATOM 942 O O . LEU A 1 117 ? -5.061 -11.494 -3.338 1.00 83.88 117 LEU A O 1
ATOM 946 N N . MET A 1 118 ? -5.704 -12.006 -5.429 1.00 85.94 118 MET A N 1
ATOM 947 C CA . MET A 1 118 ? -6.343 -13.273 -5.065 1.00 85.94 118 MET A CA 1
ATOM 948 C C . MET A 1 118 ? -5.322 -14.279 -4.529 1.00 85.94 118 MET A C 1
ATOM 950 O O . MET A 1 118 ? -5.553 -14.873 -3.481 1.00 85.94 118 MET A O 1
ATOM 954 N N . ALA A 1 119 ? -4.177 -14.443 -5.197 1.00 86.25 119 ALA A N 1
ATOM 955 C CA . ALA A 1 119 ? -3.118 -15.338 -4.737 1.00 86.25 119 ALA A CA 1
ATOM 956 C C . ALA A 1 119 ? -2.589 -14.935 -3.350 1.00 86.25 119 ALA A C 1
ATOM 958 O O . ALA A 1 119 ? -2.446 -15.790 -2.475 1.00 86.25 119 ALA A O 1
ATOM 959 N N . ILE A 1 120 ? -2.360 -13.637 -3.116 1.00 83.06 120 ILE A N 1
ATOM 960 C CA . ILE A 1 120 ? -1.985 -13.112 -1.794 1.00 83.06 120 ILE A CA 1
ATOM 961 C C . ILE A 1 120 ? -3.088 -13.405 -0.768 1.00 83.06 120 ILE A C 1
ATOM 963 O O . ILE A 1 120 ? -2.803 -13.937 0.301 1.00 83.06 120 ILE A O 1
ATOM 967 N N . TYR A 1 121 ? -4.352 -13.120 -1.087 1.00 82.12 121 TYR A N 1
ATOM 968 C CA . TYR A 1 121 ? -5.478 -13.373 -0.186 1.00 82.12 121 TYR A CA 1
ATOM 969 C C . TYR A 1 121 ? -5.562 -14.849 0.231 1.00 82.12 121 TYR A C 1
ATOM 971 O O . TYR A 1 121 ? -5.601 -15.149 1.421 1.00 82.12 121 TYR A O 1
ATOM 979 N N . TYR A 1 122 ? -5.530 -15.778 -0.727 1.00 81.38 122 TYR A N 1
ATOM 980 C CA . TYR A 1 122 ? -5.641 -17.211 -0.440 1.00 81.38 122 TYR A CA 1
ATOM 981 C C . TYR A 1 122 ? -4.404 -17.798 0.250 1.00 81.38 122 TYR A C 1
ATOM 983 O O . TYR A 1 122 ? -4.536 -18.759 0.998 1.00 81.38 122 TYR A O 1
ATOM 991 N N . SER A 1 123 ? -3.214 -17.233 0.034 1.00 77.88 123 SER A N 1
ATOM 992 C CA . SER A 1 123 ? -1.989 -17.684 0.715 1.00 77.88 123 SER A CA 1
ATOM 993 C C . SER A 1 123 ? -1.844 -17.136 2.138 1.00 77.88 123 SER A C 1
ATOM 995 O O . SER A 1 123 ? -1.206 -17.773 2.974 1.00 77.88 123 SER A O 1
ATOM 997 N N . THR A 1 124 ? -2.435 -15.973 2.433 1.00 71.88 124 THR A N 1
ATOM 998 C CA . THR A 1 124 ? -2.365 -15.316 3.753 1.00 71.88 124 THR A CA 1
ATOM 999 C C . THR A 1 124 ? -3.538 -15.675 4.663 1.00 71.88 124 THR A C 1
ATOM 1001 O O . THR A 1 124 ? -3.390 -15.694 5.887 1.00 71.88 124 THR A O 1
ATOM 1004 N N . LYS A 1 125 ? -4.691 -16.041 4.095 1.00 64.88 125 LYS A N 1
ATOM 1005 C CA . LYS A 1 125 ? -5.776 -16.699 4.826 1.00 64.88 125 LYS A CA 1
ATOM 1006 C C . LYS A 1 125 ? -5.334 -18.114 5.193 1.00 64.88 125 LYS A C 1
ATOM 1008 O O . LYS A 1 125 ? -5.488 -19.047 4.413 1.00 64.88 125 LYS A O 1
ATOM 1013 N N . ARG A 1 126 ? -4.761 -18.268 6.393 1.00 48.75 126 ARG A N 1
ATOM 1014 C CA . ARG A 1 126 ? -4.527 -19.573 7.031 1.00 48.75 126 ARG A CA 1
ATOM 1015 C C . ARG A 1 126 ? -5.789 -20.428 6.893 1.00 48.75 126 ARG A C 1
ATOM 1017 O O . ARG A 1 126 ? -6.772 -20.105 7.541 1.00 48.75 126 ARG A O 1
ATOM 1024 N N . LEU A 1 127 ? -5.725 -21.474 6.066 1.00 44.69 127 LEU A N 1
ATOM 1025 C CA . LEU A 1 127 ? -6.453 -22.747 6.173 1.00 44.69 127 LEU A CA 1
ATOM 1026 C C . LEU A 1 127 ? -7.707 -22.721 7.074 1.00 44.69 127 LEU A C 1
ATOM 1028 O O . LEU A 1 127 ? -7.784 -23.453 8.057 1.00 44.69 127 LEU A O 1
ATOM 1032 N N . GLU A 1 128 ? -8.719 -21.933 6.727 1.00 43.44 128 GLU A N 1
ATOM 1033 C CA . GLU A 1 128 ? -10.086 -22.264 7.107 1.00 43.44 128 GLU A CA 1
ATOM 1034 C C . GLU A 1 128 ? -10.644 -23.101 5.958 1.00 43.44 128 GLU A C 1
ATOM 1036 O O . GLU A 1 128 ? -11.115 -22.587 4.950 1.00 43.44 128 GLU A O 1
ATOM 1041 N N . VAL A 1 129 ? -10.556 -24.419 6.153 1.00 44.34 129 VAL A N 1
ATOM 1042 C CA . VAL A 1 129 ? -11.254 -25.472 5.403 1.00 44.34 129 VAL A CA 1
ATOM 1043 C C . VAL A 1 129 ? -10.641 -25.870 4.049 1.00 44.34 129 VAL A C 1
ATOM 1045 O O . VAL A 1 129 ? -11.125 -25.519 2.981 1.00 44.34 129 VAL A O 1
ATOM 1048 N N . PHE A 1 130 ? -9.662 -26.772 4.109 1.00 38.12 130 PHE A N 1
ATOM 1049 C CA . PHE A 1 130 ? -9.780 -28.021 3.350 1.00 38.12 130 PHE A CA 1
ATOM 1050 C C . PHE A 1 130 ? -9.853 -29.152 4.381 1.00 38.12 130 PHE A C 1
ATOM 1052 O O . PHE A 1 130 ? -8.832 -29.575 4.921 1.00 38.12 130 PHE A O 1
ATOM 1059 N N . LYS A 1 131 ? -11.079 -29.540 4.740 1.00 37.91 131 LYS A N 1
ATOM 1060 C CA . LYS A 1 131 ? -11.379 -30.849 5.325 1.00 37.91 131 LYS A CA 1
ATOM 1061 C C . LYS A 1 131 ? -11.975 -31.708 4.225 1.00 37.91 131 LYS A C 1
ATOM 1063 O O . LYS A 1 131 ? -12.753 -31.132 3.433 1.00 37.91 131 LYS A O 1
#

Sequence (131 aa):
MNLILLTIKDCDFARPLWVEVYITESWLNHTKHLMFSASSVGSVTVEAVGKWHPRTGYSGFKLQAVCKSNRVRFRLFGDVNGRRVLTSDIDIRTLDQLNQRYGANETVFYSKDVPVLMAIYYSTKRLEVFK

Secondary structure (DSSP, 8-state):
-------HHHHHHSSEEEEEEEEEHHHHHHHHHHHHHTTTT-EEEEEEEEEEEESSSS--EEEEEEEETTEEEEEESS-BTTB--BPPPEEHHHHHHHHHHH-SEEEEEE-S-HHHHHHHHHHHS--S---